Protein AF-A0A3E2B0M1-F1 (afdb_monomer_lite)

pLDDT: mean 93.04, std 5.67, range [61.88, 97.75]

Foldseek 3Di:
DPDDPVCPDDVNVLLVVLLVVCVPPVDLVVSCVVVVHPDSVVSCVSVDDDVVVVVVVCVVVVNDDD

Organism: NCBI:txid2211183

InterPro domains:
  IPR002104 Integrase, catalytic domain [PF00589] (4-49)
  IPR002104 Integrase, catalytic domain [PS51898] (1-60)
  IPR011010 DNA breaking-rejoining enzyme, catalytic core [SSF56349] (3-48)
  IPR013762 Integrase-like, catalytic domain superfamily [G3DSA:1.10.443.10] (1-51)

Secondary structure (DSSP, 8-state):
----GGG-SHHHHHHHHHHHHHHHH--HHHHHHHHT-S-HHHHGGGG---HHHHHHHHHHTTS---

Radius of gyration: 15.05 Å; chains: 1; bounding box: 37×25×39 Å

Structure (mmCIF, N/CA/C/O backbone):
data_AF-A0A3E2B0M1-F1
#
_entry.id   AF-A0A3E2B0M1-F1
#
loop_
_atom_site.group_PDB
_atom_site.id
_atom_site.type_symbol
_atom_site.label_atom_id
_atom_site.label_alt_id
_atom_site.label_comp_id
_atom_site.label_asym_id
_atom_site.label_entity_id
_atom_site.label_seq_id
_atom_site.pdbx_PDB_ins_code
_atom_site.Cartn_x
_atom_site.Cartn_y
_atom_site.Cartn_z
_atom_site.occupancy
_atom_site.B_iso_or_equiv
_atom_site.auth_seq_id
_atom_site.auth_comp_id
_atom_site.auth_asym_id
_atom_site.auth_atom_id
_atom_site.pdbx_PDB_model_num
ATOM 1 N N . ALA A 1 1 ? -9.301 -15.618 -15.760 1.00 77.56 1 ALA A N 1
ATOM 2 C CA . ALA A 1 1 ? -9.071 -14.488 -14.832 1.00 77.56 1 ALA A CA 1
ATOM 3 C C . ALA A 1 1 ? -9.862 -13.221 -15.187 1.00 77.56 1 ALA A C 1
ATOM 5 O O . ALA A 1 1 ? -10.132 -12.456 -14.277 1.00 77.56 1 ALA A O 1
ATOM 6 N N . GLY A 1 2 ? -10.237 -12.963 -16.453 1.00 92.19 2 GLY A N 1
ATOM 7 C CA . GLY A 1 2 ? -11.072 -11.792 -16.795 1.00 92.19 2 GLY A CA 1
ATOM 8 C C . GLY A 1 2 ? -10.391 -10.428 -16.592 1.00 92.19 2 GLY A C 1
ATOM 9 O O . GLY A 1 2 ? -11.065 -9.407 -16.534 1.00 92.19 2 GLY A O 1
ATOM 10 N N . VAL A 1 3 ? -9.060 -10.404 -16.470 1.00 92.00 3 VAL A N 1
ATOM 11 C CA . VAL A 1 3 ? -8.254 -9.188 -16.299 1.00 92.00 3 VAL A CA 1
ATOM 12 C C . VAL A 1 3 ? -7.751 -8.732 -17.665 1.00 92.00 3 VAL A C 1
ATOM 14 O O . VAL A 1 3 ? -7.305 -9.559 -18.461 1.00 92.00 3 VAL A O 1
ATOM 17 N N . LYS A 1 4 ? -7.811 -7.424 -17.941 1.00 95.31 4 LYS A N 1
ATOM 18 C CA . LYS A 1 4 ? -7.308 -6.871 -19.203 1.00 95.31 4 LYS A CA 1
ATOM 19 C C . LYS A 1 4 ? -5.780 -7.058 -19.310 1.00 95.31 4 LYS A C 1
ATOM 21 O O . LYS A 1 4 ? -5.092 -6.782 -18.323 1.00 95.31 4 LYS A O 1
ATOM 26 N N . PRO A 1 5 ? -5.230 -7.487 -20.463 1.00 94.19 5 PRO A N 1
ATOM 27 C CA . PRO A 1 5 ? -3.798 -7.773 -20.602 1.00 94.19 5 PRO A CA 1
ATOM 28 C C . PRO A 1 5 ? -2.876 -6.592 -20.267 1.00 94.19 5 PRO A C 1
ATOM 30 O O . PRO A 1 5 ? -1.830 -6.792 -19.658 1.00 94.19 5 PRO A O 1
ATOM 33 N N . ASP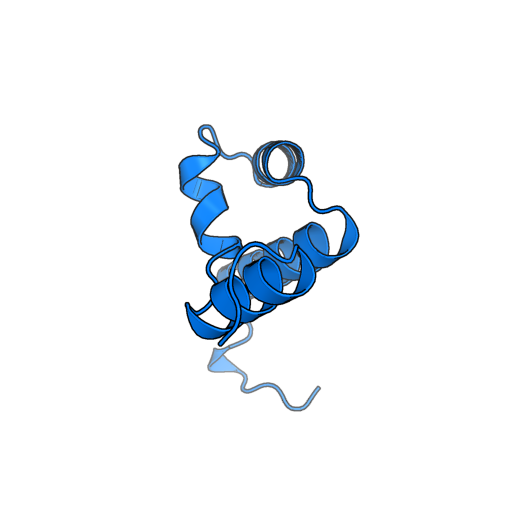 A 1 6 ? -3.291 -5.358 -20.566 1.00 94.31 6 ASP A N 1
ATOM 34 C CA . ASP A 1 6 ? -2.552 -4.123 -20.253 1.00 94.31 6 ASP A CA 1
ATOM 35 C C . ASP A 1 6 ? -2.352 -3.891 -18.746 1.00 94.31 6 ASP A C 1
ATOM 37 O O . ASP A 1 6 ? -1.494 -3.111 -18.338 1.00 94.31 6 ASP A O 1
ATOM 41 N N . LYS A 1 7 ? -3.129 -4.574 -17.899 1.00 92.75 7 LYS A N 1
ATOM 42 C CA . LYS A 1 7 ? -3.020 -4.507 -16.438 1.00 92.75 7 LYS A CA 1
ATOM 43 C C . LYS A 1 7 ? -2.113 -5.587 -15.856 1.00 92.75 7 LYS A C 1
ATOM 45 O O . LYS A 1 7 ? -1.841 -5.556 -14.656 1.00 92.75 7 LYS A O 1
ATOM 50 N N . VAL A 1 8 ? -1.632 -6.534 -16.655 1.00 94.19 8 VAL A N 1
ATOM 51 C CA . VAL A 1 8 ? -0.792 -7.639 -16.178 1.00 94.19 8 VAL A CA 1
ATOM 52 C C . VAL A 1 8 ? 0.676 -7.284 -16.395 1.00 94.19 8 VAL A C 1
ATOM 54 O O . VAL A 1 8 ? 1.289 -7.665 -17.384 1.00 94.19 8 VAL A O 1
ATOM 57 N N . PHE A 1 9 ? 1.247 -6.523 -15.461 1.00 95.88 9 PHE A N 1
ATOM 58 C CA . PHE A 1 9 ? 2.660 -6.141 -15.493 1.00 95.88 9 PHE A CA 1
ATOM 59 C C . PHE A 1 9 ? 3.263 -6.089 -14.080 1.00 95.88 9 PHE A C 1
ATOM 61 O O . PHE A 1 9 ? 2.519 -5.917 -13.106 1.00 95.88 9 PHE A O 1
ATOM 68 N N . PRO A 1 10 ? 4.600 -6.216 -13.938 1.00 96.75 10 PRO A N 1
ATOM 69 C CA . PRO A 1 10 ? 5.256 -6.440 -12.645 1.00 96.75 10 PRO A CA 1
ATOM 70 C C . PRO A 1 10 ? 4.887 -5.426 -11.560 1.00 96.75 10 PRO A C 1
ATOM 72 O O . PRO A 1 10 ? 4.642 -5.795 -10.413 1.00 96.75 10 PRO A O 1
ATOM 75 N N . HIS A 1 11 ? 4.781 -4.146 -11.919 1.00 95.38 11 HIS A N 1
ATOM 76 C CA . HIS A 1 11 ? 4.431 -3.119 -10.945 1.00 95.38 11 HIS A CA 1
ATOM 77 C C . HIS A 1 11 ? 2.992 -3.283 -10.434 1.00 95.38 11 HIS A C 1
ATOM 79 O O . HIS A 1 11 ? 2.766 -3.191 -9.232 1.00 95.38 11 HIS A O 1
ATOM 85 N N . ASN A 1 12 ? 2.023 -3.618 -11.292 1.00 94.88 12 ASN A N 1
ATOM 86 C CA . ASN A 1 12 ? 0.646 -3.839 -10.843 1.00 94.88 12 ASN A CA 1
ATOM 87 C C . ASN A 1 12 ? 0.523 -5.068 -9.922 1.00 94.88 12 ASN A C 1
ATOM 89 O O . ASN A 1 12 ? -0.241 -5.049 -8.960 1.00 94.88 12 ASN A O 1
ATOM 93 N N . LEU A 1 13 ? 1.327 -6.111 -10.158 1.00 95.75 13 LEU A N 1
ATOM 94 C CA . LEU A 1 13 ? 1.401 -7.270 -9.261 1.00 95.75 13 LEU A CA 1
ATOM 95 C C . LEU A 1 13 ? 2.005 -6.905 -7.901 1.00 95.75 13 LEU A C 1
ATOM 97 O O . LEU A 1 13 ? 1.502 -7.362 -6.878 1.00 95.75 13 LEU A O 1
ATOM 101 N N . ARG A 1 14 ? 3.022 -6.032 -7.867 1.00 96.62 14 ARG A N 1
ATOM 102 C CA . ARG A 1 14 ? 3.560 -5.480 -6.611 1.00 96.62 14 ARG A CA 1
ATOM 103 C C . ARG A 1 14 ? 2.482 -4.730 -5.825 1.00 96.62 14 ARG A C 1
ATOM 105 O O . ARG A 1 14 ? 2.366 -4.934 -4.621 1.00 96.62 14 ARG A O 1
ATOM 112 N N . HIS A 1 15 ? 1.684 -3.898 -6.500 1.00 95.81 15 HIS A N 1
ATOM 113 C CA . HIS A 1 15 ? 0.547 -3.200 -5.882 1.00 95.81 15 HIS A CA 1
ATOM 114 C C . HIS A 1 15 ? -0.482 -4.178 -5.319 1.00 95.81 15 HIS A C 1
ATOM 116 O O . HIS A 1 15 ? -0.904 -4.028 -4.173 1.00 95.81 15 HIS A O 1
ATOM 122 N N . LEU A 1 16 ? -0.860 -5.192 -6.100 1.00 95.56 16 LEU A N 1
ATOM 123 C CA . LEU A 1 16 ? -1.796 -6.223 -5.658 1.00 95.56 16 LEU A CA 1
ATOM 124 C C . LEU A 1 16 ? -1.268 -6.953 -4.418 1.00 95.56 16 LEU A C 1
ATOM 126 O O . LEU A 1 16 ? -1.968 -7.012 -3.411 1.00 95.56 16 LEU A O 1
ATOM 130 N N . PHE A 1 17 ? -0.022 -7.430 -4.463 1.00 97.12 17 PHE A N 1
ATOM 131 C CA . PHE A 1 17 ? 0.629 -8.094 -3.335 1.00 97.12 17 PHE A CA 1
ATOM 132 C C . PHE A 1 17 ? 0.604 -7.222 -2.075 1.00 97.12 17 PHE A C 1
ATOM 134 O O . PHE A 1 17 ? 0.150 -7.675 -1.026 1.00 97.12 17 PHE A O 1
ATOM 141 N N . ALA A 1 18 ? 1.022 -5.959 -2.185 1.00 97.25 18 ALA A N 1
ATOM 142 C CA . ALA A 1 18 ? 1.097 -5.050 -1.048 1.00 97.25 18 ALA A CA 1
ATOM 143 C C . ALA A 1 18 ? -0.272 -4.820 -0.388 1.00 97.25 18 ALA A C 1
ATOM 145 O O . ALA A 1 18 ? -0.394 -4.884 0.837 1.00 97.25 18 ALA A O 1
ATOM 146 N N . ARG A 1 19 ? -1.322 -4.620 -1.197 1.00 95.50 19 ARG A N 1
ATOM 147 C CA . ARG A 1 19 ? -2.693 -4.446 -0.694 1.00 95.50 19 ARG A CA 1
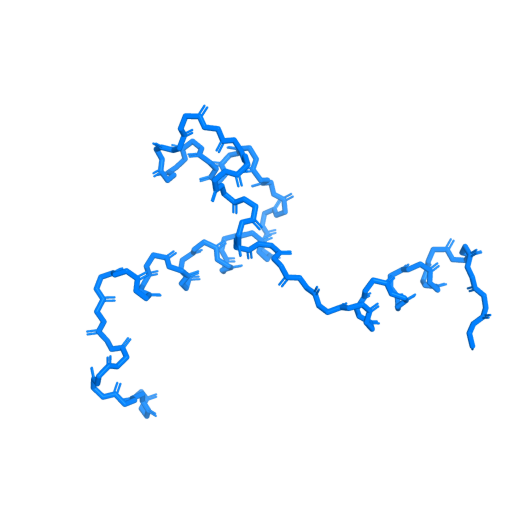ATOM 148 C C . ARG A 1 19 ? -3.227 -5.722 -0.042 1.00 95.50 19 ARG A C 1
ATOM 150 O O . ARG A 1 19 ? -3.828 -5.651 1.032 1.00 95.50 19 ARG A O 1
ATOM 157 N N . THR A 1 20 ? -3.007 -6.881 -0.660 1.00 95.75 20 THR A N 1
ATOM 158 C CA . THR A 1 20 ? -3.468 -8.174 -0.130 1.00 95.75 20 THR A CA 1
ATOM 159 C C . THR A 1 20 ? -2.751 -8.547 1.167 1.00 95.75 20 THR A C 1
ATOM 161 O O . THR A 1 20 ? -3.401 -9.017 2.100 1.00 95.75 20 THR A O 1
ATOM 164 N N . PHE A 1 21 ? -1.444 -8.295 1.263 1.00 96.81 21 PHE A N 1
ATOM 165 C CA . PHE A 1 21 ? -0.671 -8.505 2.487 1.00 96.81 21 PHE A CA 1
ATOM 166 C C . PHE A 1 21 ? -1.177 -7.605 3.619 1.00 96.81 21 PHE A C 1
ATOM 168 O O . PHE A 1 21 ? -1.563 -8.098 4.677 1.00 96.81 21 PHE A O 1
ATOM 175 N N . TYR A 1 22 ? -1.269 -6.290 3.380 1.00 95.94 22 TYR A N 1
ATOM 176 C CA . TYR A 1 22 ? -1.710 -5.344 4.410 1.00 95.94 22 TYR A CA 1
ATOM 177 C C . TYR A 1 22 ? -3.145 -5.605 4.883 1.00 95.94 22 TYR A C 1
ATOM 179 O O . TYR A 1 22 ? -3.473 -5.377 6.045 1.00 95.94 22 TYR A O 1
ATOM 187 N N . THR A 1 23 ? -4.019 -6.108 4.008 1.00 92.75 23 THR A N 1
ATOM 188 C CA . THR A 1 23 ? -5.395 -6.454 4.393 1.00 92.75 23 THR A CA 1
ATOM 189 C C . THR A 1 23 ? -5.450 -7.592 5.414 1.00 92.75 23 THR A C 1
ATOM 191 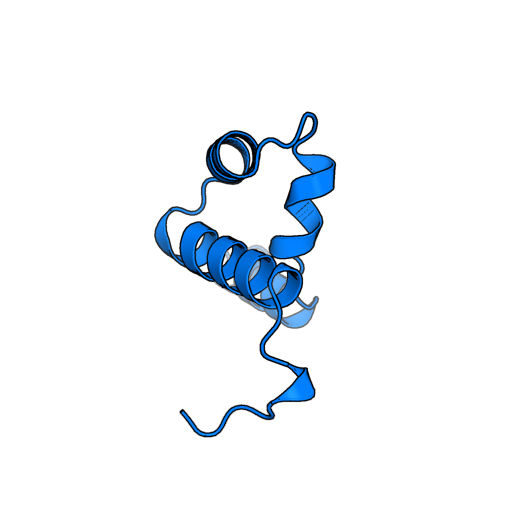O O . THR A 1 23 ? -6.357 -7.587 6.242 1.00 92.75 23 THR A O 1
ATOM 194 N N . GLN A 1 24 ? -4.492 -8.520 5.379 1.00 94.31 24 GLN A N 1
ATOM 195 C CA . GLN A 1 24 ? -4.432 -9.669 6.285 1.00 94.31 24 GLN A CA 1
ATOM 196 C C . GLN A 1 24 ? -3.627 -9.362 7.551 1.00 94.31 24 GLN A C 1
ATOM 198 O O . GLN A 1 24 ? -4.120 -9.572 8.651 1.00 94.31 24 GLN A O 1
ATOM 203 N N . GLU A 1 25 ? -2.423 -8.810 7.396 1.00 95.19 25 GLU A N 1
ATOM 204 C CA . GLU A 1 25 ? -1.474 -8.649 8.507 1.00 95.19 25 GLU A CA 1
ATOM 205 C C . GLU A 1 25 ? -1.613 -7.304 9.230 1.00 95.19 25 GLU A C 1
ATOM 207 O O . GLU A 1 25 ? -1.226 -7.180 10.386 1.00 95.19 25 GLU A O 1
ATOM 212 N N . LYS A 1 26 ? -2.136 -6.270 8.551 1.00 93.19 26 LYS A N 1
ATOM 213 C CA . LYS A 1 26 ? -2.263 -4.889 9.064 1.00 93.19 26 LYS A CA 1
ATOM 214 C C . LYS A 1 26 ? -0.957 -4.257 9.581 1.00 93.19 26 LYS A C 1
ATOM 216 O O . LYS A 1 26 ? -1.001 -3.225 10.245 1.00 93.19 26 LYS A O 1
ATOM 221 N N . ASP A 1 27 ? 0.198 -4.793 9.187 1.00 95.81 27 ASP A N 1
ATOM 222 C CA . ASP A 1 27 ? 1.528 -4.290 9.545 1.00 95.81 27 ASP A CA 1
ATOM 223 C C . ASP A 1 27 ? 2.192 -3.572 8.357 1.00 95.81 27 ASP A C 1
ATOM 225 O O . ASP A 1 27 ? 2.591 -4.185 7.361 1.00 95.81 27 ASP A O 1
ATOM 229 N N . LEU A 1 28 ? 2.294 -2.242 8.454 1.00 95.25 28 LEU A N 1
ATOM 230 C CA . LEU A 1 28 ? 2.882 -1.407 7.405 1.00 95.25 28 LEU A CA 1
ATOM 231 C C . LEU A 1 28 ? 4.417 -1.432 7.413 1.00 95.25 28 LEU A C 1
ATOM 233 O O . LEU A 1 28 ? 5.029 -1.295 6.352 1.00 95.25 28 LEU A O 1
ATOM 237 N N . SER A 1 29 ? 5.033 -1.603 8.584 1.00 96.62 29 SER A N 1
ATOM 238 C CA . SER A 1 29 ? 6.490 -1.631 8.735 1.00 96.62 29 SER A CA 1
ATOM 239 C C . SER A 1 29 ? 7.047 -2.910 8.128 1.00 96.62 29 SER A C 1
ATOM 241 O O . SER A 1 29 ? 7.901 -2.853 7.246 1.00 96.62 29 SER A O 1
ATOM 243 N N . ARG A 1 30 ? 6.452 -4.056 8.472 1.00 96.50 30 ARG A N 1
ATOM 244 C CA . ARG A 1 30 ? 6.829 -5.347 7.888 1.00 96.50 30 ARG A CA 1
ATOM 245 C C . ARG A 1 30 ? 6.609 -5.387 6.380 1.00 96.50 30 ARG A C 1
ATOM 247 O O . ARG A 1 30 ? 7.418 -5.953 5.648 1.00 96.50 30 ARG A O 1
ATOM 254 N N . LEU A 1 31 ? 5.533 -4.766 5.892 1.00 97.25 31 LEU A N 1
ATOM 255 C CA . LEU A 1 31 ? 5.323 -4.628 4.454 1.00 97.25 31 LEU A CA 1
ATOM 256 C C . LEU A 1 31 ? 6.440 -3.799 3.798 1.00 97.25 31 LEU A C 1
ATOM 258 O O . LEU A 1 31 ? 6.879 -4.144 2.703 1.00 97.25 31 LEU A O 1
ATOM 262 N N . ALA A 1 32 ? 6.909 -2.727 4.444 1.00 97.56 32 ALA A N 1
ATOM 263 C CA . ALA A 1 32 ? 8.025 -1.928 3.941 1.00 97.56 32 ALA A CA 1
ATOM 264 C C . ALA A 1 32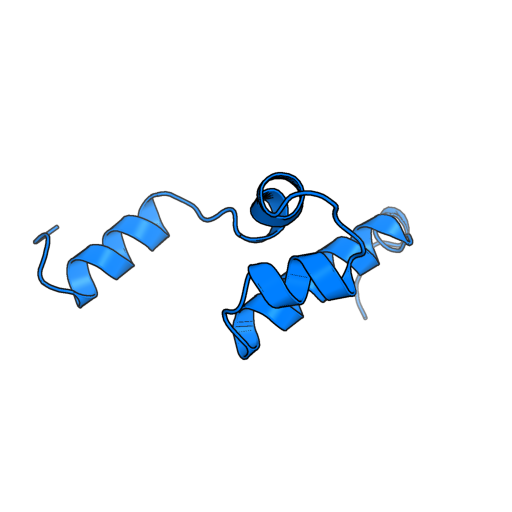 ? 9.310 -2.763 3.831 1.00 97.56 32 ALA A C 1
ATOM 266 O O . ALA A 1 32 ? 9.958 -2.718 2.783 1.00 97.56 32 ALA A O 1
ATOM 267 N N . ASP A 1 33 ? 9.609 -3.575 4.847 1.00 97.44 33 ASP A N 1
ATOM 268 C CA . ASP A 1 33 ? 10.782 -4.455 4.867 1.00 97.44 33 ASP A CA 1
ATOM 269 C C . ASP A 1 33 ? 10.733 -5.491 3.736 1.00 97.44 33 ASP A C 1
ATOM 271 O O . ASP A 1 33 ? 11.688 -5.629 2.971 1.00 97.44 33 ASP A O 1
ATOM 275 N N . ILE A 1 34 ? 9.589 -6.162 3.556 1.00 96.81 34 ILE A N 1
ATOM 276 C CA . ILE A 1 34 ? 9.385 -7.154 2.482 1.00 96.81 34 ILE A CA 1
ATOM 277 C C . ILE A 1 34 ? 9.539 -6.514 1.098 1.00 96.81 34 ILE A C 1
ATOM 279 O O . ILE A 1 34 ? 10.063 -7.124 0.165 1.00 96.81 34 ILE A O 1
ATOM 283 N N . LEU A 1 35 ? 9.064 -5.279 0.945 1.00 96.50 35 LEU A N 1
ATOM 284 C CA . LEU A 1 35 ? 9.126 -4.544 -0.312 1.00 96.50 35 LEU A CA 1
ATOM 285 C C . LEU A 1 35 ? 10.484 -3.871 -0.562 1.00 96.50 35 LEU A C 1
ATOM 287 O O . LEU A 1 35 ? 10.677 -3.339 -1.664 1.00 96.50 35 LEU A O 1
ATOM 291 N N . GLY A 1 36 ? 11.398 -3.893 0.413 1.00 96.81 36 GLY A N 1
ATOM 292 C CA . GLY A 1 36 ? 12.714 -3.259 0.340 1.00 96.81 36 GLY A CA 1
ATOM 293 C C . GLY A 1 36 ? 12.652 -1.730 0.356 1.00 96.81 36 GLY A C 1
ATOM 294 O O . GLY A 1 36 ? 13.468 -1.070 -0.286 1.00 96.81 36 GLY A O 1
ATOM 295 N N . HIS A 1 37 ? 11.651 -1.147 1.015 1.00 97.75 37 HIS A N 1
ATOM 296 C CA . HIS A 1 37 ? 11.513 0.302 1.118 1.00 97.75 37 HIS A CA 1
ATOM 297 C C . HIS A 1 37 ? 12.336 0.855 2.282 1.00 97.75 37 HIS A C 1
ATOM 299 O O . HIS A 1 37 ? 12.109 0.510 3.434 1.00 97.75 37 HIS A O 1
ATOM 305 N N . THR A 1 38 ? 13.214 1.815 1.996 1.00 95.94 38 THR A N 1
ATOM 306 C CA . THR A 1 38 ? 13.997 2.534 3.018 1.00 95.94 38 THR A CA 1
ATOM 307 C C . THR A 1 38 ? 13.128 3.402 3.938 1.00 95.94 38 THR A C 1
ATOM 309 O O . THR A 1 38 ? 13.552 3.782 5.023 1.00 95.94 38 THR A O 1
ATOM 312 N N . SER A 1 39 ? 11.909 3.747 3.510 1.00 95.62 39 SER A N 1
ATOM 313 C CA . SER A 1 39 ? 10.958 4.524 4.302 1.00 95.62 39 SER A CA 1
ATOM 314 C C . SER A 1 39 ? 9.552 3.947 4.199 1.00 95.62 39 SER A C 1
ATOM 316 O O . SER A 1 39 ? 9.037 3.716 3.103 1.00 95.62 39 SER A O 1
ATOM 318 N N . VAL A 1 40 ? 8.874 3.835 5.344 1.00 94.56 40 VAL A N 1
ATOM 319 C CA . VAL A 1 40 ? 7.446 3.482 5.419 1.00 94.56 40 VAL A CA 1
ATOM 320 C C . VAL A 1 40 ? 6.550 4.467 4.659 1.00 94.56 40 VAL A C 1
ATOM 322 O O . VAL A 1 40 ? 5.462 4.098 4.220 1.00 94.56 40 VAL A O 1
ATOM 325 N N . ASN A 1 41 ? 7.007 5.705 4.435 1.00 96.12 41 ASN A N 1
ATOM 326 C CA . ASN A 1 41 ? 6.263 6.691 3.650 1.00 96.12 41 ASN A CA 1
ATOM 327 C C . ASN A 1 41 ? 6.096 6.253 2.191 1.00 96.12 41 ASN A C 1
ATOM 329 O O . ASN A 1 41 ? 5.030 6.463 1.617 1.00 96.12 41 ASN A O 1
ATOM 333 N N . THR A 1 42 ? 7.092 5.576 1.616 1.00 95.75 42 THR A N 1
ATOM 334 C CA . THR A 1 42 ? 6.994 4.996 0.269 1.00 95.75 42 THR A CA 1
ATOM 335 C C . THR A 1 42 ? 5.979 3.852 0.232 1.00 95.75 42 THR A C 1
ATOM 337 O O . THR A 1 42 ? 5.291 3.664 -0.766 1.00 95.75 42 THR A O 1
ATOM 340 N N . THR A 1 43 ? 5.829 3.109 1.332 1.00 97.00 43 THR A N 1
ATOM 341 C CA . THR A 1 43 ? 4.856 2.009 1.462 1.00 97.00 43 THR A CA 1
ATOM 342 C C . THR A 1 43 ? 3.426 2.509 1.659 1.00 97.00 43 THR A C 1
ATOM 344 O O . THR A 1 43 ? 2.480 1.850 1.226 1.00 97.00 43 THR A O 1
ATOM 347 N N . ARG A 1 44 ? 3.249 3.694 2.261 1.00 95.19 44 ARG A N 1
ATOM 348 C CA . ARG A 1 44 ? 1.936 4.291 2.571 1.00 95.19 44 ARG A CA 1
ATOM 349 C C . ARG A 1 44 ? 1.021 4.420 1.350 1.00 95.19 44 ARG A C 1
ATOM 351 O O . ARG A 1 44 ? -0.196 4.391 1.499 1.00 95.19 44 ARG A O 1
ATOM 358 N N . ILE A 1 45 ? 1.576 4.496 0.139 1.00 94.62 45 ILE A N 1
ATOM 359 C CA . ILE A 1 45 ? 0.783 4.544 -1.100 1.00 94.62 45 ILE A CA 1
ATOM 360 C C . ILE A 1 45 ? -0.168 3.341 -1.245 1.00 94.62 45 ILE A C 1
ATOM 362 O O . ILE A 1 45 ? -1.214 3.464 -1.874 1.00 94.62 45 ILE A O 1
ATOM 366 N N . TYR A 1 46 ? 0.159 2.192 -0.643 1.00 93.88 46 TYR A N 1
ATOM 367 C CA . TYR A 1 46 ? -0.662 0.980 -0.716 1.00 93.88 46 TYR A CA 1
ATOM 368 C C . TYR A 1 46 ? -1.820 0.955 0.291 1.00 93.88 46 TYR A C 1
ATOM 370 O O . TYR A 1 46 ? -2.710 0.115 0.163 1.00 93.88 46 TYR A O 1
ATOM 378 N N . THR A 1 47 ? -1.830 1.865 1.269 1.00 91.31 47 THR A N 1
ATOM 379 C CA . THR A 1 47 ? -2.865 1.954 2.313 1.00 91.31 47 THR A CA 1
ATOM 380 C C . THR A 1 47 ? -3.829 3.114 2.086 1.00 91.31 47 THR A C 1
ATOM 382 O O . THR A 1 47 ? -4.554 3.493 2.999 1.00 91.31 47 THR A O 1
ATOM 385 N N . ALA A 1 48 ? -3.807 3.733 0.905 1.00 88.88 48 ALA A N 1
ATOM 386 C CA . ALA A 1 48 ? -4.697 4.841 0.595 1.00 88.88 48 ALA A CA 1
ATOM 387 C C . ALA A 1 48 ? -6.162 4.368 0.575 1.00 88.88 48 ALA A C 1
ATOM 389 O O . ALA A 1 48 ? -6.546 3.524 -0.239 1.00 88.88 48 ALA A O 1
ATOM 390 N N . GLU A 1 49 ? -6.980 4.939 1.459 1.00 86.69 49 GLU A N 1
ATOM 391 C CA . GLU A 1 49 ? -8.422 4.710 1.547 1.00 86.69 49 GLU A CA 1
ATOM 392 C C . GLU A 1 49 ? -9.190 6.023 1.344 1.00 86.69 49 GLU A C 1
ATOM 394 O O . GLU A 1 49 ? -8.667 7.124 1.527 1.00 86.69 49 GLU A O 1
ATOM 399 N N . SER A 1 50 ? -10.456 5.918 0.937 1.00 88.75 50 SER A N 1
ATOM 400 C CA . SER A 1 50 ? -11.327 7.090 0.797 1.00 88.75 50 SER A CA 1
ATOM 401 C C . SER A 1 50 ? -11.776 7.622 2.162 1.00 88.75 50 SER A C 1
ATOM 403 O O . SER A 1 50 ? -11.971 6.838 3.091 1.00 88.75 50 SER A O 1
ATOM 405 N N . GLY A 1 51 ? -12.079 8.920 2.251 1.00 88.62 51 GLY A N 1
ATOM 406 C CA . GLY A 1 51 ? -12.599 9.537 3.480 1.00 88.62 51 GLY A CA 1
ATOM 407 C C . GLY A 1 51 ? -13.866 8.872 4.037 1.00 88.62 51 GLY A C 1
ATOM 408 O O . GLY A 1 51 ? -14.022 8.795 5.249 1.00 88.62 51 GLY A O 1
ATOM 409 N N . LEU A 1 52 ? -14.718 8.296 3.179 1.00 89.81 52 LEU A N 1
ATOM 410 C CA . LEU A 1 52 ? -15.899 7.530 3.606 1.00 89.81 52 LEU A CA 1
ATOM 411 C C . LEU A 1 52 ? -15.539 6.290 4.438 1.00 89.81 52 LEU A C 1
ATOM 413 O O . LEU A 1 52 ? -16.274 5.922 5.350 1.00 89.81 52 LEU A O 1
ATOM 417 N N . ILE A 1 53 ? -14.417 5.633 4.129 1.00 89.62 53 ILE A N 1
ATOM 418 C CA . ILE A 1 53 ? -13.947 4.472 4.895 1.00 89.62 53 ILE A CA 1
ATOM 419 C C . ILE A 1 53 ? -13.423 4.924 6.256 1.00 89.62 53 ILE A C 1
ATOM 421 O O . ILE A 1 53 ? -13.774 4.313 7.264 1.00 89.62 53 ILE A O 1
ATOM 425 N N . HIS A 1 54 ? -12.676 6.030 6.301 1.00 88.94 54 HIS A N 1
ATOM 426 C CA . HIS A 1 54 ? -12.223 6.615 7.563 1.00 88.94 54 HIS A CA 1
ATOM 427 C C . HIS A 1 54 ? -13.403 7.042 8.450 1.00 88.94 54 HIS A C 1
ATOM 429 O O . HIS A 1 54 ? -13.405 6.730 9.636 1.00 88.94 54 HIS A O 1
ATOM 435 N N . ALA A 1 55 ? -14.440 7.671 7.883 1.00 90.44 55 ALA A N 1
ATOM 436 C CA . ALA A 1 55 ? -15.644 8.048 8.627 1.00 90.44 55 ALA A CA 1
ATOM 437 C C . ALA A 1 55 ? -16.339 6.823 9.245 1.00 90.44 55 ALA A C 1
ATOM 439 O O . ALA A 1 55 ? -16.591 6.799 10.445 1.00 90.44 55 ALA A O 1
ATOM 440 N N . ARG A 1 56 ? -16.541 5.749 8.468 1.00 92.12 56 ARG A N 1
ATOM 441 C CA . ARG A 1 56 ? -17.100 4.484 8.986 1.00 92.12 56 ARG A CA 1
ATOM 442 C C . ARG A 1 56 ? -16.240 3.852 10.082 1.00 92.12 56 ARG A C 1
ATOM 444 O O . ARG A 1 56 ? -16.772 3.215 10.985 1.00 92.12 56 ARG A O 1
ATOM 451 N N . GLN A 1 57 ? -14.914 3.969 10.000 1.00 90.25 57 GLN A N 1
ATOM 452 C CA . GLN A 1 57 ? -14.024 3.488 11.062 1.00 90.25 57 GLN A CA 1
ATOM 453 C C . GLN A 1 57 ? -14.201 4.311 12.344 1.00 90.25 57 GLN A C 1
ATOM 455 O O . GLN A 1 57 ? -14.334 3.724 13.413 1.00 90.25 57 GLN A O 1
ATOM 460 N N . MET A 1 58 ? -14.265 5.642 12.240 1.00 93.69 58 MET A N 1
ATOM 461 C CA . MET A 1 58 ? -14.494 6.532 13.386 1.00 93.69 58 MET A CA 1
ATOM 462 C C . MET A 1 58 ? -15.875 6.321 14.020 1.00 93.69 58 MET A C 1
ATOM 464 O O . MET A 1 58 ? -15.985 6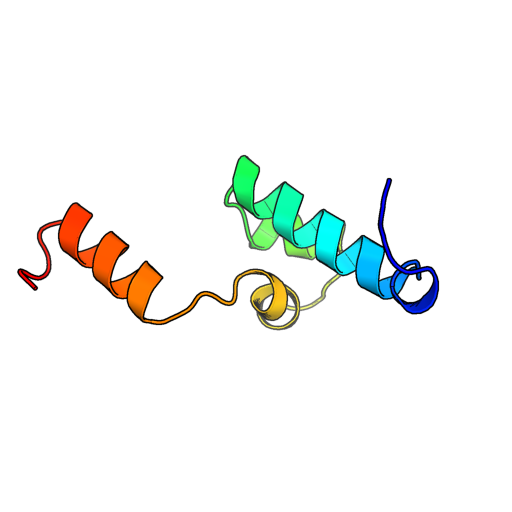.309 15.244 1.00 93.69 58 MET A O 1
ATOM 468 N N . GLU A 1 59 ? -16.907 6.089 13.207 1.00 93.56 59 GLU A N 1
ATOM 469 C CA . GLU A 1 59 ? -18.258 5.747 13.664 1.00 93.56 59 GLU A CA 1
ATOM 470 C C . GLU A 1 59 ? -18.260 4.428 14.452 1.00 93.56 59 GLU A C 1
ATOM 472 O O . GLU A 1 59 ? -18.773 4.367 15.567 1.00 93.56 59 GLU A O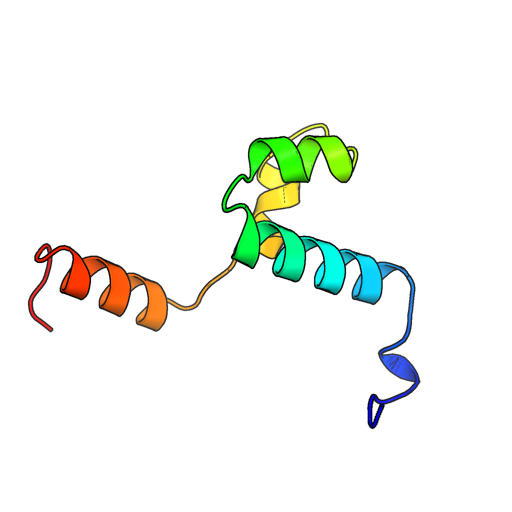 1
ATOM 477 N N . ARG A 1 60 ? -17.597 3.381 13.938 1.00 92.56 60 ARG A N 1
ATOM 478 C CA . ARG A 1 60 ? -17.441 2.100 14.659 1.00 92.56 60 ARG A CA 1
ATOM 479 C C . ARG A 1 60 ? -16.698 2.237 15.986 1.00 92.56 60 ARG A C 1
ATOM 481 O O . ARG A 1 60 ? -16.907 1.423 16.879 1.00 92.56 60 ARG A O 1
ATOM 488 N N . MET A 1 61 ? -15.819 3.230 16.101 1.00 93.44 61 MET A N 1
ATOM 489 C CA . MET A 1 61 ? -15.103 3.551 17.337 1.00 93.44 61 MET A CA 1
ATOM 490 C C . MET A 1 61 ? -15.915 4.455 18.279 1.00 93.44 61 MET A C 1
ATOM 492 O O . MET A 1 61 ? -15.442 4.757 19.371 1.00 93.44 61 MET A O 1
ATOM 496 N N . GLY A 1 62 ? -17.111 4.903 17.879 1.00 92.81 62 GLY A N 1
ATOM 497 C CA . GLY A 1 62 ? -17.948 5.815 18.663 1.00 92.81 62 GLY A CA 1
ATOM 498 C C . GLY A 1 62 ? -17.390 7.237 18.771 1.00 92.81 62 GLY A C 1
ATOM 499 O O . GLY A 1 62 ? -17.777 7.975 19.671 1.00 92.81 62 GLY A O 1
ATOM 500 N N . LEU A 1 63 ? -16.463 7.621 17.885 1.00 88.88 63 LEU A N 1
ATOM 501 C CA . LEU A 1 63 ? -15.803 8.933 17.914 1.00 88.88 63 LEU A CA 1
ATOM 502 C C . LEU A 1 63 ? -16.605 10.018 17.191 1.00 88.88 63 LEU A C 1
ATOM 504 O O . LEU A 1 63 ? -16.408 11.204 17.447 1.00 88.88 63 LEU A O 1
ATOM 508 N N . ILE A 1 64 ? -17.490 9.612 16.283 1.00 88.12 64 ILE A N 1
ATOM 509 C CA . ILE A 1 64 ? -18.415 10.482 15.562 1.00 88.12 64 ILE A CA 1
ATOM 510 C C . ILE A 1 64 ? -19.763 9.773 15.435 1.00 88.12 64 ILE A C 1
ATOM 512 O O . ILE A 1 64 ? -19.817 8.546 15.360 1.00 88.12 64 ILE A O 1
ATOM 516 N N . VAL A 1 65 ? -20.837 10.553 15.382 1.00 74.31 65 VAL A N 1
ATOM 517 C CA . VAL A 1 65 ? -22.156 10.095 14.940 1.00 74.31 65 VAL A CA 1
ATOM 518 C C . VAL A 1 65 ? -22.420 10.837 13.639 1.00 74.31 65 VAL A C 1
ATOM 520 O O . VAL A 1 65 ? -22.451 12.069 13.644 1.00 74.31 65 VAL A O 1
ATOM 523 N N . THR A 1 66 ? -22.498 10.099 12.536 1.00 61.88 66 THR A N 1
ATOM 524 C CA . THR A 1 66 ? -22.752 10.650 11.195 1.00 61.88 66 THR A CA 1
ATOM 525 C C . THR A 1 66 ? -24.163 10.324 10.756 1.00 61.88 66 THR A C 1
ATOM 527 O O . THR A 1 66 ? -24.654 9.245 11.151 1.00 61.88 66 THR A O 1
#

Sequence (66 aa):
AGVKPDKVFPHNLRHLFARTFYTQEKDLSRLADILGHTSVNTTRIYTAESGLIHARQMERMGLIVT